Protein AF-X1RQK7-F1 (afdb_monomer_lite)

Secondary structure (DSSP, 8-state):
----STT--PPPPSSEEEES--SS-EEEEEE-SS----EEEEESBTTB--EEEPPEEETTEEEEEE-SPPTT---EEEEE-----

pLDDT: mean 82.02, std 17.88, range [34.34, 97.5]

Sequence (85 aa):
MNAMVNNNDWTSIKNCYIYDITSSSVKVSIEIEVDKEGILYLGTSKYYMTKEYYPVFSEGKYIFTLTELDPNTKYFFYIKNVYTT

Organism: NCBI:txid412755

Foldseek 3Di:
DDQDDPPDDDDDAPPWDWDPDDQFKIKIKGQAQDDAQKKKFKDLDSHDGDDIWAFDDDPRMTITMGGRDHGPGDMDMDIDGDPPD

Structure (mmCIF, N/CA/C/O backbone):
data_AF-X1RQK7-F1
#
_entry.id   AF-X1RQK7-F1
#
loop_
_atom_site.group_PDB
_atom_site.id
_atom_site.type_symbol
_atom_site.label_atom_id
_atom_site.label_alt_id
_atom_site.label_comp_id
_atom_site.label_asym_id
_atom_site.label_entity_id
_atom_site.label_seq_id
_atom_site.pdbx_PDB_ins_code
_atom_site.Cartn_x
_atom_site.Cartn_y
_atom_site.Cartn_z
_atom_site.occupancy
_atom_site.B_iso_or_equiv
_atom_site.auth_seq_id
_atom_site.auth_comp_id
_atom_site.auth_asym_id
_atom_site.auth_atom_id
_atom_site.pdbx_PDB_model_num
ATOM 1 N N . MET A 1 1 ? 3.941 20.878 5.887 1.00 34.34 1 MET A N 1
ATOM 2 C CA . MET A 1 1 ? 5.141 20.205 6.425 1.00 34.34 1 MET A CA 1
ATOM 3 C C . MET A 1 1 ? 5.182 18.809 5.827 1.00 34.34 1 MET A C 1
ATOM 5 O O . MET A 1 1 ? 4.260 18.034 6.067 1.00 34.34 1 MET A O 1
ATOM 9 N N . ASN A 1 2 ? 6.153 18.551 4.950 1.00 39.12 2 ASN A N 1
ATOM 10 C CA . ASN A 1 2 ? 6.319 17.255 4.290 1.00 39.12 2 ASN A CA 1
ATOM 11 C C . ASN A 1 2 ? 6.884 16.259 5.307 1.00 39.12 2 ASN A C 1
ATOM 13 O O . ASN A 1 2 ? 7.667 16.641 6.175 1.00 39.12 2 ASN A O 1
ATOM 17 N N . ALA A 1 3 ? 6.422 15.013 5.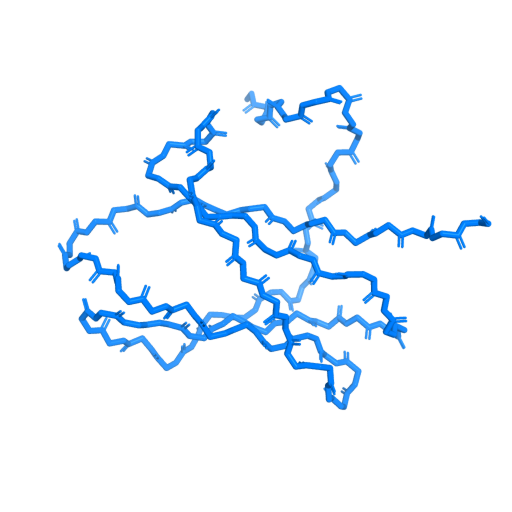265 1.00 41.12 3 ALA A N 1
ATOM 18 C CA . ALA A 1 3 ? 6.847 14.011 6.227 1.00 41.12 3 ALA A CA 1
ATOM 19 C C . ALA A 1 3 ? 8.269 13.539 5.890 1.00 41.12 3 ALA A C 1
ATOM 21 O O . ALA A 1 3 ? 8.529 13.102 4.773 1.00 41.12 3 ALA A O 1
ATOM 22 N N . MET A 1 4 ? 9.188 13.678 6.846 1.00 42.47 4 MET A N 1
ATOM 23 C CA . MET A 1 4 ? 10.572 13.231 6.716 1.00 42.47 4 MET A CA 1
ATOM 24 C C . MET A 1 4 ? 10.666 11.764 7.139 1.00 42.47 4 MET A C 1
ATOM 26 O O . MET A 1 4 ? 10.513 11.453 8.317 1.00 42.47 4 MET A O 1
ATOM 30 N N . VAL A 1 5 ? 10.950 10.877 6.188 1.00 44.28 5 VAL A N 1
ATOM 31 C CA . VAL A 1 5 ? 11.520 9.553 6.463 1.00 44.28 5 VAL A CA 1
ATOM 32 C C . VAL A 1 5 ? 12.951 9.566 5.918 1.00 44.28 5 VAL A C 1
ATOM 34 O O . VAL A 1 5 ? 13.161 9.742 4.721 1.00 44.28 5 VAL A O 1
ATOM 37 N N . ASN A 1 6 ? 13.938 9.419 6.804 1.00 45.84 6 ASN A N 1
ATOM 38 C CA . ASN A 1 6 ? 15.347 9.136 6.486 1.00 45.84 6 ASN A CA 1
ATOM 39 C C . ASN A 1 6 ? 16.100 10.120 5.563 1.00 45.84 6 ASN A C 1
ATOM 41 O O . ASN A 1 6 ? 16.962 9.683 4.811 1.00 45.84 6 ASN A O 1
ATOM 45 N N . ASN A 1 7 ? 15.841 11.434 5.630 1.00 47.31 7 ASN A N 1
ATOM 46 C CA . ASN A 1 7 ? 16.620 12.452 4.889 1.00 47.31 7 ASN A CA 1
ATOM 47 C C . ASN A 1 7 ? 16.641 12.289 3.350 1.00 47.31 7 ASN A C 1
ATOM 49 O O . ASN A 1 7 ? 17.485 12.880 2.683 1.00 47.31 7 ASN A O 1
ATOM 53 N N . ASN A 1 8 ? 15.710 11.515 2.788 1.00 50.91 8 ASN A N 1
ATOM 54 C CA . ASN A 1 8 ? 15.586 11.326 1.345 1.00 50.91 8 ASN A CA 1
ATOM 55 C C . ASN A 1 8 ? 14.572 12.310 0.744 1.00 50.91 8 ASN A C 1
ATOM 57 O O . ASN A 1 8 ? 13.574 12.652 1.384 1.00 50.91 8 ASN A O 1
ATOM 61 N N . ASP A 1 9 ? 14.802 12.723 -0.504 1.00 44.84 9 ASP A N 1
ATOM 62 C CA . ASP A 1 9 ? 13.854 13.522 -1.283 1.00 44.84 9 ASP A CA 1
ATOM 63 C C . ASP A 1 9 ? 12.690 12.642 -1.759 1.00 44.84 9 ASP A C 1
ATOM 65 O O . ASP A 1 9 ? 12.789 11.892 -2.731 1.00 44.84 9 ASP A O 1
ATOM 69 N N . TRP A 1 10 ? 11.563 12.718 -1.054 1.00 58.69 10 TRP A N 1
ATOM 70 C CA . TRP A 1 10 ? 10.338 12.011 -1.423 1.00 58.69 10 TRP A CA 1
ATOM 71 C C . TRP A 1 10 ? 9.540 12.831 -2.438 1.00 58.69 10 TRP A C 1
ATOM 73 O O . TRP A 1 10 ? 9.056 13.923 -2.131 1.00 58.69 10 TRP A O 1
ATOM 83 N N . THR A 1 11 ? 9.351 12.298 -3.642 1.00 58.62 11 THR A N 1
ATOM 84 C CA . THR A 1 11 ? 8.440 12.879 -4.634 1.00 58.62 11 THR A CA 1
ATOM 85 C C . THR A 1 11 ? 7.030 12.316 -4.462 1.00 58.62 11 THR A C 1
ATOM 87 O O . THR A 1 11 ? 6.832 11.178 -4.036 1.00 58.62 11 THR A O 1
ATOM 90 N N . SER A 1 12 ? 6.015 13.131 -4.765 1.00 65.62 12 SER A N 1
ATOM 91 C CA . SER A 1 12 ? 4.633 12.644 -4.766 1.00 65.62 12 SER A CA 1
ATOM 92 C C . SER A 1 12 ? 4.463 11.599 -5.861 1.00 65.62 12 SER A C 1
ATOM 94 O O . SER A 1 12 ? 4.756 11.862 -7.028 1.00 65.62 12 SER A O 1
ATOM 96 N N . ILE A 1 13 ? 3.961 10.431 -5.476 1.00 67.69 13 ILE A N 1
ATOM 97 C CA . ILE A 1 13 ? 3.642 9.355 -6.407 1.00 67.69 13 ILE A CA 1
ATOM 98 C C . ILE A 1 13 ? 2.518 9.838 -7.323 1.00 67.69 13 ILE A C 1
ATOM 100 O O . ILE A 1 13 ? 1.453 10.244 -6.854 1.00 67.69 13 ILE A O 1
ATOM 104 N N . LYS A 1 14 ? 2.762 9.803 -8.633 1.00 68.75 14 LYS A N 1
ATOM 105 C CA . LYS A 1 14 ? 1.724 10.016 -9.645 1.00 68.75 14 LYS A CA 1
ATOM 106 C C . LYS A 1 14 ? 1.022 8.682 -9.911 1.00 68.75 14 LYS A C 1
ATOM 108 O O . LYS A 1 14 ? 1.640 7.631 -9.781 1.00 68.75 14 LYS A O 1
ATOM 113 N N . ASN A 1 15 ? -0.262 8.732 -10.260 1.00 80.44 15 ASN A N 1
ATOM 114 C CA . ASN A 1 15 ? -1.03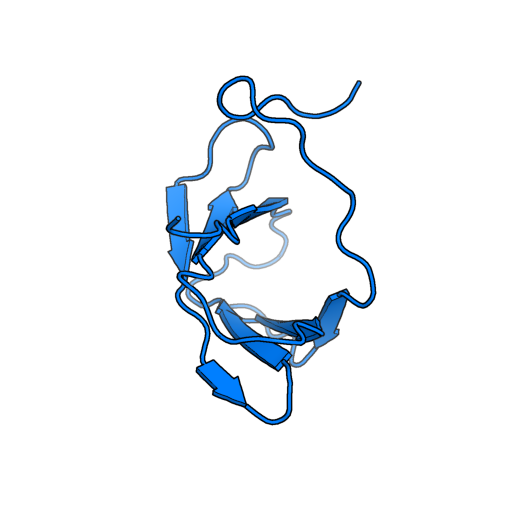8 7.565 -10.705 1.00 80.44 15 ASN A CA 1
ATOM 115 C C . ASN A 1 15 ? -1.115 6.427 -9.663 1.00 80.44 15 ASN A C 1
ATOM 117 O O . ASN A 1 15 ? -1.006 5.246 -9.987 1.00 80.44 15 ASN A O 1
ATOM 121 N N . CYS A 1 16 ? -1.299 6.801 -8.391 1.00 86.75 16 CYS A N 1
ATOM 122 C CA . CYS A 1 16 ? -1.618 5.871 -7.311 1.00 86.75 16 CYS A CA 1
ATOM 123 C C . CYS A 1 16 ? -3.132 5.654 -7.235 1.00 86.75 16 CYS A C 1
ATOM 125 O O . CYS A 1 16 ? -3.892 6.607 -7.051 1.00 86.75 16 CYS A O 1
ATOM 127 N N . TYR A 1 17 ? -3.555 4.399 -7.339 1.00 92.81 17 TYR A N 1
ATOM 128 C CA . TYR A 1 17 ? -4.951 3.990 -7.268 1.00 92.81 17 TYR A CA 1
ATOM 129 C C . TYR A 1 17 ? -5.166 3.081 -6.067 1.00 92.81 17 TYR A C 1
ATOM 131 O O . TYR A 1 17 ? -4.429 2.117 -5.870 1.00 92.81 17 TYR A O 1
ATOM 139 N N . ILE A 1 18 ? -6.197 3.380 -5.284 1.00 94.12 18 ILE A N 1
ATOM 140 C CA . ILE A 1 18 ? -6.605 2.606 -4.112 1.00 94.12 18 ILE A CA 1
ATOM 141 C C . ILE A 1 18 ? -7.970 1.997 -4.429 1.00 94.12 18 ILE A C 1
ATOM 143 O O . ILE A 1 18 ? -8.902 2.728 -4.764 1.00 94.12 18 ILE A O 1
ATOM 147 N N . TYR A 1 19 ? -8.080 0.674 -4.368 1.00 96.75 19 TYR A N 1
ATOM 148 C CA . TYR A 1 19 ? -9.270 -0.069 -4.790 1.00 96.75 19 TYR A CA 1
ATOM 149 C C . TYR A 1 19 ? -9.398 -1.395 -4.026 1.00 96.75 19 TYR A C 1
ATOM 151 O O . TYR A 1 19 ? -8.553 -1.713 -3.190 1.00 96.75 19 TYR A O 1
ATOM 159 N N . ASP A 1 20 ? -10.477 -2.147 -4.270 1.00 96.75 20 ASP A N 1
ATOM 160 C CA . ASP A 1 20 ? -10.806 -3.384 -3.540 1.00 96.75 20 ASP A CA 1
ATOM 161 C C . ASP A 1 20 ? -10.744 -3.195 -2.008 1.00 96.75 20 ASP A C 1
ATOM 163 O O . ASP A 1 20 ? -10.130 -3.981 -1.287 1.00 96.75 20 ASP A O 1
ATOM 167 N N . ILE A 1 21 ? -11.343 -2.105 -1.511 1.00 95.50 21 ILE A N 1
ATOM 168 C CA . ILE A 1 21 ? -11.353 -1.770 -0.081 1.00 95.50 21 ILE A CA 1
ATOM 169 C C . ILE A 1 21 ? -12.351 -2.676 0.642 1.00 95.50 21 ILE A C 1
ATOM 171 O O . ILE A 1 21 ? -13.544 -2.677 0.335 1.00 95.50 21 ILE A O 1
ATOM 175 N N . THR A 1 22 ? -11.868 -3.392 1.651 1.00 95.88 22 THR A N 1
ATOM 176 C CA . THR A 1 22 ? -12.685 -4.157 2.597 1.00 95.88 22 THR A CA 1
ATOM 177 C C . THR A 1 22 ? -12.465 -3.646 4.023 1.00 95.88 22 THR A C 1
ATOM 179 O O . THR A 1 22 ? -11.750 -2.670 4.248 1.00 95.88 22 THR A O 1
ATOM 182 N N . SER A 1 23 ? -13.073 -4.300 5.017 1.00 93.69 23 SER A N 1
ATOM 183 C CA . SER A 1 23 ? -12.852 -3.962 6.428 1.00 93.69 23 SER A CA 1
ATOM 184 C C . SER A 1 23 ? -11.431 -4.252 6.916 1.00 93.69 23 SER A C 1
ATOM 186 O O . SER A 1 23 ? -11.043 -3.700 7.940 1.00 93.69 23 SER A O 1
ATOM 188 N N . SER A 1 24 ? -10.685 -5.128 6.233 1.00 96.88 24 SER A N 1
ATOM 189 C CA . SER A 1 24 ? -9.366 -5.600 6.681 1.00 96.88 24 SER A CA 1
ATOM 190 C C . SER A 1 24 ? -8.306 -5.677 5.584 1.00 96.88 24 SER A C 1
ATOM 192 O O . SER A 1 24 ? -7.179 -6.105 5.847 1.00 96.88 24 SER A O 1
ATOM 194 N N . SER A 1 25 ? -8.632 -5.259 4.362 1.00 97.38 25 SER A N 1
ATOM 195 C CA . SER A 1 25 ? -7.695 -5.242 3.246 1.00 97.38 25 SER A CA 1
ATOM 196 C C . SER A 1 25 ? -7.962 -4.103 2.273 1.00 97.38 25 SER A C 1
ATOM 198 O O . SER A 1 25 ? -9.067 -3.565 2.195 1.00 97.38 25 SER A O 1
ATOM 200 N N . VAL A 1 26 ? -6.932 -3.746 1.514 1.00 97.50 26 VAL A N 1
ATOM 201 C CA . VAL A 1 26 ? -7.038 -2.827 0.382 1.00 97.50 26 VAL A CA 1
ATOM 202 C C . VAL A 1 26 ? -5.957 -3.143 -0.642 1.00 97.50 26 VAL A C 1
ATOM 204 O O . VAL A 1 26 ? -4.852 -3.554 -0.279 1.00 97.50 26 VAL A O 1
ATOM 207 N N . LYS A 1 27 ? -6.249 -2.918 -1.923 1.00 97.31 27 LYS A N 1
ATOM 208 C CA . LYS A 1 27 ? -5.231 -2.925 -2.969 1.00 97.31 27 LYS A CA 1
ATOM 209 C C . LYS A 1 27 ? -4.791 -1.517 -3.317 1.00 97.31 27 LYS A C 1
ATOM 211 O O . LYS A 1 27 ? -5.598 -0.594 -3.428 1.00 97.31 27 LYS A O 1
ATOM 216 N N . VAL A 1 28 ? -3.491 -1.375 -3.528 1.00 95.25 28 VAL A N 1
ATOM 217 C CA . VAL A 1 28 ? -2.870 -0.147 -4.016 1.00 95.25 28 VAL A CA 1
ATOM 218 C C . VAL A 1 28 ? -2.126 -0.492 -5.292 1.00 95.25 28 VAL A C 1
ATOM 220 O O . VAL A 1 28 ? -1.263 -1.365 -5.268 1.00 95.25 28 VAL A O 1
ATOM 223 N N . SER A 1 29 ? -2.442 0.169 -6.403 1.00 93.19 29 SER A N 1
ATOM 224 C CA . SER A 1 29 ? -1.665 0.038 -7.637 1.00 93.19 29 SER A CA 1
ATOM 225 C C . SER A 1 29 ? -1.021 1.341 -8.047 1.00 93.19 29 SER A C 1
ATOM 227 O O . SER A 1 29 ? -1.651 2.394 -7.956 1.00 93.19 29 SER A O 1
ATOM 229 N N . ILE A 1 30 ? 0.208 1.259 -8.537 1.00 89.56 30 ILE A N 1
ATOM 230 C CA . ILE A 1 30 ? 0.993 2.418 -8.949 1.00 89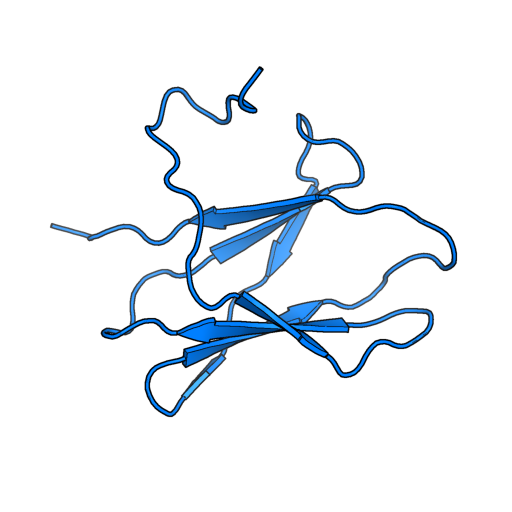.56 30 ILE A CA 1
ATOM 231 C C . ILE A 1 30 ? 1.666 2.105 -10.264 1.00 89.56 30 ILE A C 1
ATOM 233 O O . ILE A 1 30 ? 2.314 1.069 -10.395 1.00 89.56 30 ILE A O 1
ATOM 237 N N . GLU A 1 31 ? 1.513 3.014 -11.216 1.00 86.94 31 GLU A N 1
ATOM 238 C CA . GLU A 1 31 ? 2.200 2.937 -12.499 1.00 86.94 31 GLU A CA 1
ATOM 239 C C . GLU A 1 31 ? 3.701 3.131 -12.302 1.00 86.94 31 GLU A C 1
ATOM 241 O O . GLU A 1 31 ? 4.154 4.152 -11.785 1.00 86.94 31 GLU A O 1
ATOM 246 N N . ILE A 1 32 ? 4.461 2.116 -12.696 1.00 79.75 32 ILE A N 1
ATOM 247 C CA . ILE A 1 32 ? 5.912 2.061 -12.612 1.00 79.75 32 ILE A CA 1
ATOM 248 C C . ILE A 1 32 ? 6.408 1.473 -13.928 1.00 79.75 32 ILE A C 1
ATOM 250 O O . ILE A 1 32 ? 6.102 0.335 -14.268 1.00 79.75 32 ILE A O 1
ATOM 254 N N . GLU A 1 33 ? 7.194 2.248 -14.670 1.00 73.56 33 GLU A N 1
ATOM 255 C CA . GLU A 1 33 ? 7.656 1.849 -16.005 1.00 73.56 33 GLU A CA 1
ATOM 256 C C . GLU A 1 33 ? 8.581 0.622 -15.980 1.00 73.56 33 GLU A C 1
ATOM 258 O O . GLU A 1 33 ? 8.610 -0.145 -16.939 1.00 73.56 33 GLU A O 1
ATOM 263 N N . VAL A 1 34 ? 9.333 0.424 -14.890 1.00 72.88 34 VAL A N 1
ATOM 264 C CA . VAL A 1 34 ? 10.342 -0.639 -14.773 1.00 72.88 34 VAL A CA 1
ATOM 265 C C . VAL A 1 34 ? 10.314 -1.265 -13.384 1.00 72.88 34 VAL A C 1
ATOM 267 O O . VAL A 1 34 ? 10.383 -0.547 -12.383 1.00 72.88 34 VAL A O 1
ATOM 270 N N . ASP A 1 35 ? 10.277 -2.597 -13.346 1.00 76.75 35 ASP A N 1
ATOM 271 C CA . ASP A 1 35 ? 10.360 -3.381 -12.115 1.00 76.75 35 ASP A CA 1
ATOM 272 C C . ASP A 1 35 ? 11.717 -3.217 -11.410 1.00 76.75 35 ASP A C 1
ATOM 274 O O . ASP A 1 35 ? 12.782 -3.234 -12.026 1.00 76.75 35 ASP A O 1
ATOM 278 N N . LYS A 1 36 ? 11.651 -3.031 -10.099 1.00 75.00 36 LYS A N 1
ATOM 279 C CA . LYS A 1 36 ? 12.693 -2.635 -9.142 1.00 75.00 36 LYS A CA 1
ATOM 280 C C . LYS A 1 36 ? 12.343 -3.185 -7.748 1.00 75.00 36 LYS A C 1
ATOM 282 O O . LYS A 1 36 ? 11.388 -3.932 -7.581 1.00 75.00 36 LYS A O 1
ATOM 287 N N . GLU A 1 37 ? 13.083 -2.778 -6.717 1.00 76.50 37 GLU A N 1
ATOM 288 C CA . GLU A 1 37 ? 12.916 -3.258 -5.332 1.00 76.50 37 GLU A CA 1
ATOM 289 C C . GLU A 1 37 ? 11.528 -2.962 -4.711 1.00 76.50 37 GLU A C 1
ATOM 291 O O . GLU A 1 37 ? 11.191 -3.590 -3.720 1.00 76.50 37 GLU A O 1
ATOM 296 N N . GLY A 1 38 ? 10.738 -2.033 -5.281 1.00 83.12 38 GLY A N 1
ATOM 297 C CA . GLY A 1 38 ? 9.390 -1.603 -4.865 1.00 83.12 38 GLY A CA 1
ATOM 298 C C . GLY A 1 38 ? 8.892 -2.100 -3.503 1.00 83.12 38 GLY A C 1
ATOM 299 O O . GLY A 1 38 ? 8.312 -3.166 -3.435 1.00 83.12 38 GLY A O 1
ATOM 300 N N . ILE A 1 39 ? 9.034 -1.328 -2.423 1.00 90.62 39 ILE A N 1
ATOM 301 C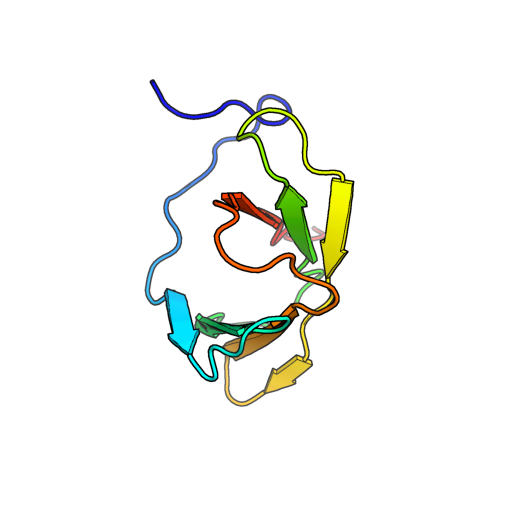 CA . ILE A 1 39 ? 8.529 -1.709 -1.087 1.00 90.62 39 ILE A CA 1
ATOM 302 C C . ILE A 1 39 ? 7.542 -0.657 -0.599 1.00 90.62 39 ILE A C 1
ATOM 304 O O . ILE A 1 39 ? 7.863 0.532 -0.622 1.00 90.62 39 ILE A O 1
ATOM 308 N N . LEU A 1 40 ? 6.367 -1.075 -0.122 1.00 92.75 40 LEU A N 1
ATOM 309 C CA . LEU A 1 40 ? 5.400 -0.204 0.546 1.00 92.75 40 LEU A CA 1
ATOM 310 C C . LEU A 1 40 ? 5.506 -0.365 2.062 1.00 92.75 40 LEU A C 1
ATOM 312 O O . LEU A 1 40 ? 5.289 -1.442 2.607 1.00 92.75 40 LEU A O 1
ATOM 316 N N . TYR A 1 41 ? 5.780 0.740 2.740 1.00 92.94 41 TYR A N 1
ATOM 317 C CA . TYR A 1 41 ? 5.815 0.853 4.191 1.00 92.94 41 TYR A CA 1
ATOM 318 C C . TYR A 1 41 ? 4.496 1.434 4.681 1.00 92.94 41 TYR A C 1
ATOM 320 O O . TYR A 1 41 ? 4.100 2.496 4.208 1.00 92.94 41 TYR A O 1
ATOM 328 N N . LEU A 1 42 ? 3.822 0.764 5.612 1.00 95.00 42 LEU A N 1
ATOM 329 C CA . LEU A 1 42 ? 2.511 1.144 6.138 1.00 95.00 42 LEU A CA 1
ATOM 330 C C . LEU A 1 42 ? 2.592 1.429 7.641 1.00 95.00 42 LEU A C 1
ATOM 332 O O . LEU A 1 42 ? 3.235 0.695 8.393 1.00 95.00 42 LEU A O 1
ATOM 336 N N . GLY A 1 43 ? 1.880 2.458 8.096 1.00 94.06 43 GLY A N 1
ATOM 337 C CA . GLY A 1 43 ? 1.752 2.793 9.511 1.00 94.06 43 GLY A CA 1
ATOM 338 C C . GLY A 1 43 ? 0.489 3.587 9.832 1.00 94.06 43 GLY A C 1
ATOM 339 O O . GLY A 1 43 ? -0.175 4.125 8.949 1.00 94.06 43 GLY A O 1
ATOM 340 N N . THR A 1 44 ? 0.154 3.694 11.115 1.00 93.94 44 THR A N 1
ATOM 341 C CA . THR A 1 44 ? -0.958 4.531 11.616 1.00 93.94 44 THR A CA 1
ATOM 342 C C . THR A 1 44 ? -0.527 5.974 11.905 1.00 93.94 44 THR A C 1
ATOM 344 O O . THR A 1 44 ? -1.347 6.840 12.204 1.00 93.94 44 THR A O 1
ATOM 347 N N . SER A 1 45 ? 0.767 6.266 11.764 1.00 90.56 45 SER A N 1
ATOM 348 C CA . SER A 1 45 ? 1.358 7.596 11.898 1.00 90.56 45 SER A CA 1
ATOM 349 C C . SER A 1 45 ? 2.342 7.835 10.766 1.00 90.56 45 SER A C 1
ATOM 351 O O . SER A 1 45 ? 3.092 6.937 10.409 1.00 90.56 45 SER A O 1
ATOM 353 N N . LYS A 1 46 ? 2.423 9.067 10.256 1.00 86.38 46 LYS A N 1
ATOM 354 C CA . LYS A 1 46 ? 3.391 9.461 9.214 1.00 86.38 46 LYS A CA 1
ATOM 355 C C . LYS A 1 46 ? 4.858 9.276 9.619 1.00 86.38 46 LYS A C 1
ATOM 357 O O . LYS A 1 46 ? 5.714 9.313 8.740 1.00 86.38 46 LYS A O 1
ATOM 362 N N . TYR A 1 47 ? 5.133 9.119 10.912 1.00 83.25 47 TYR A N 1
ATOM 363 C CA . TYR A 1 47 ? 6.480 9.005 11.478 1.00 83.25 47 TYR A CA 1
ATOM 364 C C . TYR A 1 47 ? 6.877 7.566 11.819 1.00 83.25 47 TYR A C 1
ATOM 366 O O . TYR A 1 47 ? 8.053 7.299 12.036 1.00 83.25 47 TYR A O 1
ATOM 374 N N . TYR A 1 48 ? 5.909 6.647 11.873 1.00 81.19 48 TYR A N 1
ATOM 375 C CA . TYR A 1 48 ? 6.126 5.277 12.329 1.00 81.19 48 TYR A CA 1
ATOM 376 C C . TYR A 1 48 ? 5.452 4.309 11.364 1.00 81.19 48 TYR A C 1
ATOM 378 O O . TYR A 1 48 ? 4.240 4.100 11.426 1.00 81.19 48 TYR A O 1
ATOM 386 N N . MET A 1 49 ? 6.253 3.745 10.462 1.00 90.06 49 MET A N 1
ATOM 387 C CA . MET A 1 49 ? 5.843 2.664 9.571 1.00 90.06 49 MET A CA 1
ATOM 388 C C . MET A 1 49 ? 6.212 1.333 10.222 1.00 90.06 49 MET A C 1
ATOM 390 O O . MET A 1 49 ? 7.365 1.139 10.596 1.00 90.06 49 MET A O 1
ATOM 394 N N . THR A 1 50 ? 5.242 0.442 10.394 1.00 90.69 50 THR A N 1
ATOM 395 C CA . THR A 1 50 ? 5.400 -0.800 11.168 1.00 90.69 50 THR A CA 1
ATOM 396 C C . THR A 1 50 ? 5.220 -2.063 10.336 1.00 90.69 50 THR A C 1
ATOM 398 O O . THR A 1 50 ? 5.604 -3.136 10.793 1.00 90.69 50 THR A O 1
ATOM 401 N N . LYS A 1 51 ? 4.638 -1.956 9.137 1.00 92.94 51 LYS A N 1
ATOM 402 C CA . LYS A 1 51 ? 4.449 -3.081 8.215 1.00 92.94 51 LYS A CA 1
ATOM 403 C C . LYS A 1 51 ? 5.091 -2.780 6.865 1.00 92.94 51 LYS A C 1
ATOM 405 O O . LYS A 1 51 ? 5.081 -1.633 6.417 1.00 92.94 51 LYS A O 1
ATOM 410 N N . GLU A 1 52 ? 5.592 -3.822 6.216 1.00 94.62 52 GLU A N 1
ATOM 411 C CA . GLU A 1 52 ? 6.151 -3.780 4.866 1.00 94.62 52 GLU A CA 1
ATOM 412 C C . GLU A 1 52 ? 5.342 -4.684 3.940 1.00 94.62 52 GLU A C 1
ATOM 414 O O . GLU A 1 52 ? 4.909 -5.766 4.338 1.00 94.62 52 GLU A O 1
ATOM 419 N N . TYR A 1 53 ? 5.154 -4.240 2.702 1.00 94.62 53 TYR A N 1
ATOM 420 C CA . TYR A 1 53 ? 4.455 -4.976 1.662 1.00 94.62 53 TYR A CA 1
ATOM 421 C C . TYR A 1 53 ? 5.256 -4.942 0.370 1.00 94.62 53 TYR A C 1
ATOM 423 O O . TYR A 1 53 ? 5.711 -3.882 -0.068 1.00 94.62 53 TYR A O 1
ATOM 431 N N . TYR A 1 54 ? 5.361 -6.107 -0.258 1.00 93.12 54 TYR A N 1
ATOM 432 C CA . TYR A 1 54 ? 6.020 -6.294 -1.542 1.00 93.12 54 TYR A CA 1
ATOM 433 C C . TYR A 1 54 ? 4.952 -6.398 -2.641 1.00 93.12 54 TYR A C 1
ATOM 435 O O . TYR A 1 54 ? 3.927 -7.058 -2.435 1.00 93.12 54 TYR A O 1
ATOM 443 N N . PRO A 1 55 ? 5.131 -5.721 -3.781 1.00 92.94 55 PRO A N 1
ATOM 444 C CA . PRO A 1 55 ? 4.164 -5.693 -4.849 1.00 92.94 55 PRO A CA 1
ATOM 445 C C . PRO A 1 55 ? 4.315 -6.921 -5.732 1.00 92.94 55 PRO A C 1
ATOM 447 O O . PRO A 1 55 ? 5.375 -7.535 -5.829 1.00 92.94 55 PRO A O 1
ATOM 450 N N . VAL A 1 56 ? 3.253 -7.202 -6.472 1.00 93.50 56 VAL A N 1
ATOM 451 C CA . VAL A 1 56 ? 3.362 -7.925 -7.735 1.00 93.50 56 VAL A CA 1
ATOM 452 C C . VAL A 1 56 ? 3.563 -6.888 -8.835 1.00 93.50 56 VAL A C 1
ATOM 454 O O . VAL A 1 56 ? 2.763 -5.955 -8.945 1.00 93.50 56 VAL A O 1
ATOM 457 N N . PHE A 1 57 ? 4.619 -7.031 -9.637 1.00 90.25 57 PHE A N 1
ATOM 458 C CA . PHE A 1 57 ? 4.789 -6.234 -10.849 1.00 90.25 57 PHE A CA 1
ATOM 459 C C . PHE A 1 57 ? 4.050 -6.887 -12.015 1.00 90.25 57 PHE A C 1
ATOM 461 O O . PHE A 1 57 ? 4.316 -8.034 -12.369 1.00 90.25 57 PHE A O 1
ATOM 468 N N . SER A 1 58 ? 3.106 -6.164 -12.609 1.00 90.38 58 SER A N 1
ATOM 469 C CA . SER A 1 58 ? 2.341 -6.631 -13.763 1.00 90.38 58 SER A CA 1
ATOM 470 C C . SER A 1 58 ? 1.879 -5.444 -14.594 1.00 90.38 58 SER A C 1
ATOM 472 O O . SER A 1 58 ? 1.426 -4.446 -14.041 1.00 90.38 58 SER A O 1
ATOM 474 N N . GLU A 1 59 ? 1.980 -5.556 -15.920 1.00 88.56 59 GLU A N 1
ATOM 475 C CA . GLU A 1 59 ? 1.480 -4.546 -16.870 1.00 88.56 59 GLU A CA 1
ATOM 476 C C . GLU A 1 59 ? 1.974 -3.111 -16.582 1.00 88.56 59 GLU A C 1
ATOM 478 O O . GLU A 1 59 ? 1.215 -2.147 -16.673 1.00 88.56 59 GLU A O 1
ATOM 483 N N . GLY A 1 60 ? 3.249 -2.956 -16.199 1.00 86.25 60 GLY A N 1
ATOM 484 C CA . GLY A 1 60 ? 3.824 -1.639 -15.887 1.00 86.25 60 GLY A CA 1
ATOM 485 C C . GLY A 1 60 ? 3.283 -1.030 -14.592 1.00 86.25 60 GLY A C 1
ATOM 486 O O . GLY A 1 60 ? 3.235 0.193 -14.439 1.00 86.25 60 GLY A O 1
ATOM 487 N N . LYS A 1 61 ? 2.809 -1.869 -13.666 1.00 88.50 61 LYS A N 1
ATOM 488 C CA . LYS A 1 61 ? 2.283 -1.441 -12.374 1.00 88.50 61 LYS A CA 1
ATOM 489 C C . LYS A 1 61 ? 2.826 -2.306 -11.258 1.00 88.50 61 LYS A C 1
ATOM 491 O O . LYS A 1 61 ? 2.892 -3.526 -11.376 1.00 88.50 61 LYS A O 1
ATOM 496 N N . TYR A 1 62 ? 3.101 -1.671 -10.131 1.00 91.88 62 TYR A N 1
ATOM 497 C CA . TYR A 1 62 ? 3.115 -2.365 -8.856 1.00 91.88 62 TYR A CA 1
ATOM 498 C C . TYR A 1 62 ? 1.716 -2.494 -8.310 1.00 91.88 62 TYR A C 1
ATOM 500 O O . TYR A 1 62 ? 0.984 -1.510 -8.276 1.00 91.88 62 TYR A O 1
ATOM 508 N N . ILE A 1 63 ? 1.378 -3.690 -7.843 1.00 94.62 63 IL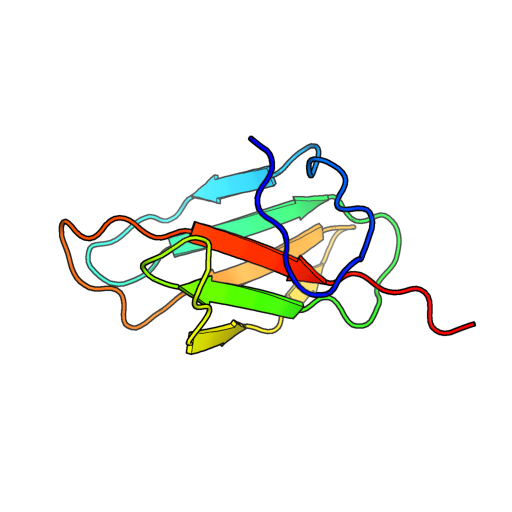E A N 1
ATOM 509 C CA . ILE A 1 63 ? 0.124 -3.990 -7.164 1.00 94.62 63 ILE A CA 1
ATOM 510 C C . ILE A 1 63 ? 0.457 -4.514 -5.770 1.00 94.62 63 ILE A C 1
ATOM 512 O O . ILE A 1 63 ? 0.964 -5.623 -5.614 1.00 94.62 63 ILE A O 1
ATOM 516 N N . PHE A 1 64 ? 0.153 -3.717 -4.754 1.00 95.88 64 PHE A N 1
ATOM 517 C CA . PHE A 1 64 ? 0.277 -4.076 -3.348 1.00 95.88 64 PHE A CA 1
ATOM 518 C C . PHE A 1 64 ? -1.074 -4.555 -2.827 1.00 95.88 64 PHE A C 1
ATOM 520 O O . PHE A 1 64 ? -2.094 -3.902 -3.054 1.00 95.88 64 PHE A O 1
ATOM 527 N N . THR A 1 65 ? -1.076 -5.660 -2.087 1.00 97.38 65 THR A N 1
ATOM 528 C CA . THR A 1 65 ? -2.250 -6.113 -1.331 1.00 97.38 65 THR A CA 1
ATOM 529 C C . THR A 1 65 ? -1.960 -5.918 0.149 1.00 97.38 65 THR A C 1
ATOM 531 O O . THR A 1 65 ? -1.162 -6.652 0.724 1.00 97.38 65 THR A O 1
ATOM 534 N N . LEU A 1 66 ? -2.581 -4.904 0.750 1.00 97.12 66 LEU A N 1
ATOM 535 C CA . LEU A 1 66 ? -2.476 -4.627 2.178 1.00 97.12 66 LEU A CA 1
ATOM 536 C C . LEU A 1 66 ? -3.529 -5.455 2.913 1.00 97.12 66 LEU A C 1
ATOM 538 O O . LEU A 1 66 ? -4.695 -5.449 2.518 1.00 97.12 66 LEU A O 1
ATOM 542 N N . THR A 1 67 ? -3.135 -6.152 3.972 1.00 96.62 67 THR A N 1
ATOM 543 C CA . THR A 1 67 ? -4.002 -7.054 4.746 1.00 96.62 67 THR A CA 1
ATOM 544 C C . THR A 1 67 ? -3.892 -6.757 6.236 1.00 96.62 67 THR A C 1
ATOM 546 O O . THR A 1 67 ? -3.063 -5.952 6.656 1.00 96.62 67 THR A O 1
ATOM 549 N N . GLU A 1 68 ? -4.725 -7.409 7.052 1.00 95.56 68 GLU A N 1
ATOM 550 C CA . GLU A 1 68 ? -4.719 -7.231 8.512 1.00 95.56 68 GLU A CA 1
ATOM 551 C C . GLU A 1 68 ? -4.847 -5.754 8.920 1.00 95.56 68 GLU A C 1
ATOM 553 O O . GLU A 1 68 ? -4.092 -5.249 9.761 1.00 95.56 68 GLU A O 1
ATOM 558 N N . LEU A 1 69 ? -5.749 -5.044 8.243 1.00 96.00 69 LEU A N 1
ATOM 559 C CA . LEU A 1 69 ? -6.117 -3.680 8.589 1.00 96.00 69 LEU A CA 1
ATOM 560 C C . LEU A 1 69 ? -7.246 -3.691 9.613 1.00 96.00 69 LEU A C 1
ATOM 562 O O . LEU A 1 69 ? -8.127 -4.551 9.585 1.00 96.00 69 LEU A O 1
ATOM 566 N N . ASP A 1 70 ? -7.223 -2.696 10.486 1.00 96.38 70 ASP A N 1
ATOM 567 C CA . ASP A 1 70 ? -8.264 -2.478 11.472 1.00 96.38 70 ASP A CA 1
ATOM 568 C C . ASP A 1 70 ? -9.351 -1.565 10.884 1.00 96.38 70 ASP A C 1
ATOM 570 O O . ASP A 1 70 ? -9.036 -0.519 10.294 1.00 96.38 70 ASP A O 1
ATOM 574 N N . PRO A 1 71 ? -10.640 -1.904 11.058 1.00 95.19 71 PRO A N 1
ATOM 575 C CA . PRO A 1 71 ? -11.730 -1.073 10.572 1.00 95.19 71 PRO A CA 1
ATOM 576 C C . PRO A 1 71 ? -11.719 0.298 11.257 1.00 95.19 71 PRO A C 1
ATOM 578 O O . PRO A 1 71 ? -11.386 0.422 12.433 1.00 95.19 71 PRO A O 1
ATOM 581 N N . ASN A 1 72 ? -12.132 1.335 10.523 1.00 93.38 72 ASN A N 1
ATOM 582 C CA . ASN A 1 72 ? -12.157 2.731 10.986 1.00 93.38 72 ASN A CA 1
ATOM 583 C C . ASN A 1 72 ? -10.785 3.308 11.393 1.00 93.38 72 ASN A C 1
ATOM 585 O O . ASN A 1 72 ? -10.729 4.345 12.056 1.00 93.38 72 ASN A O 1
ATOM 589 N N . THR A 1 73 ? -9.681 2.693 10.962 1.00 94.56 73 THR A N 1
ATOM 590 C CA . THR A 1 73 ? -8.325 3.186 11.232 1.00 94.56 73 THR A CA 1
ATOM 591 C C . THR A 1 73 ? -7.769 3.963 10.045 1.00 94.56 73 THR A C 1
ATOM 593 O O . THR A 1 73 ? -7.854 3.545 8.890 1.00 94.56 73 THR A O 1
ATOM 596 N N . LYS A 1 74 ? -7.161 5.118 10.329 1.00 94.50 74 LYS A N 1
ATOM 597 C CA . LYS A 1 74 ? -6.447 5.904 9.323 1.00 94.50 74 LYS A CA 1
ATOM 598 C C . LYS A 1 74 ? -5.015 5.398 9.190 1.00 94.50 74 LYS A C 1
ATOM 600 O O . LYS A 1 74 ? -4.258 5.424 10.157 1.00 94.50 74 LYS A O 1
ATOM 605 N N . TYR A 1 75 ? -4.638 5.034 7.971 1.00 94.25 75 TYR A N 1
ATOM 606 C CA . TYR A 1 75 ? -3.282 4.616 7.639 1.00 94.25 75 TYR A CA 1
ATOM 607 C C . TYR A 1 75 ? -2.560 5.647 6.768 1.00 94.25 75 TYR A C 1
ATOM 609 O O . TYR A 1 75 ? -3.169 6.453 6.060 1.00 94.25 75 TYR A O 1
ATOM 617 N N . PHE A 1 76 ? -1.236 5.597 6.829 1.00 92.62 76 PHE A N 1
ATOM 618 C CA . PHE A 1 76 ? -0.298 6.321 5.987 1.00 92.62 76 PHE A CA 1
ATOM 619 C C . PHE A 1 76 ? 0.664 5.303 5.390 1.00 92.62 76 PHE A C 1
ATOM 621 O O . PHE A 1 76 ? 1.054 4.359 6.077 1.00 92.62 76 PHE A O 1
ATOM 628 N N . PHE A 1 77 ? 1.061 5.503 4.137 1.00 91.44 77 PHE A N 1
ATOM 629 C CA . PHE A 1 77 ? 2.079 4.668 3.522 1.00 91.44 77 PHE A CA 1
ATOM 630 C C . PHE A 1 77 ? 3.092 5.483 2.726 1.00 91.44 77 PHE A C 1
ATOM 632 O O . PHE A 1 77 ? 2.784 6.569 2.229 1.00 91.44 77 PHE A O 1
ATOM 639 N N . TYR A 1 78 ? 4.287 4.918 2.588 1.00 88.25 78 TYR A N 1
ATOM 640 C CA . TYR A 1 78 ? 5.343 5.381 1.693 1.00 88.25 78 TYR A CA 1
ATOM 641 C C . TYR A 1 78 ? 5.784 4.238 0.807 1.00 88.25 78 TYR A C 1
ATOM 643 O O . TYR A 1 78 ? 5.712 3.083 1.215 1.00 88.25 78 TYR A O 1
ATOM 651 N N . ILE A 1 79 ? 6.288 4.554 -0.381 1.00 84.62 79 ILE A N 1
ATOM 652 C CA . ILE A 1 79 ? 6.846 3.540 -1.269 1.00 84.62 79 ILE A CA 1
ATOM 653 C C . ILE A 1 79 ? 8.275 3.884 -1.607 1.00 84.62 79 ILE A C 1
ATOM 655 O O . ILE A 1 79 ? 8.564 4.944 -2.159 1.00 84.62 79 ILE A O 1
ATOM 659 N N . LYS A 1 80 ? 9.161 2.955 -1.275 1.00 82.81 80 LYS A N 1
ATOM 660 C CA . LYS A 1 80 ? 10.554 2.964 -1.683 1.00 82.81 80 LYS A CA 1
ATOM 661 C C . LYS A 1 80 ? 10.640 2.304 -3.051 1.00 82.81 80 LYS A C 1
ATOM 663 O O . LYS A 1 80 ? 10.323 1.129 -3.203 1.00 82.81 80 LYS A O 1
ATOM 668 N N . ASN A 1 81 ? 11.087 3.065 -4.038 1.00 74.06 81 ASN A N 1
ATOM 669 C CA . ASN A 1 81 ? 11.442 2.561 -5.355 1.00 74.06 81 ASN A CA 1
ATOM 670 C C . ASN A 1 81 ? 12.848 3.087 -5.669 1.00 74.06 81 ASN A C 1
ATOM 672 O O . ASN A 1 81 ? 13.005 4.245 -6.057 1.00 74.06 81 ASN A O 1
ATOM 676 N N . VAL A 1 82 ? 13.876 2.283 -5.384 1.00 64.06 82 VAL A N 1
ATOM 677 C CA . VAL A 1 82 ? 15.279 2.688 -5.561 1.00 64.06 82 VAL A CA 1
ATOM 678 C C . VAL A 1 82 ? 15.809 2.147 -6.878 1.00 64.06 82 VAL A C 1
ATOM 680 O O . VAL A 1 82 ? 15.516 1.019 -7.269 1.00 64.06 8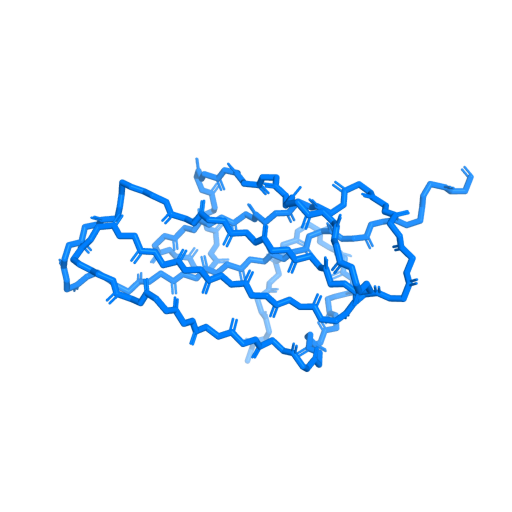2 VAL A O 1
ATOM 683 N N . TYR A 1 83 ? 16.629 2.954 -7.544 1.00 52.62 83 TYR A N 1
ATOM 684 C CA . TYR A 1 83 ? 17.574 2.461 -8.534 1.00 52.62 83 TYR A CA 1
ATOM 685 C C . TYR A 1 83 ? 18.717 1.797 -7.765 1.00 52.62 83 TYR A C 1
ATOM 687 O O . TYR A 1 83 ? 19.468 2.487 -7.080 1.00 52.62 83 TYR A O 1
ATOM 695 N N . THR A 1 84 ? 18.869 0.481 -7.856 1.00 44.94 84 THR A N 1
ATOM 696 C CA . THR A 1 84 ? 20.182 -0.117 -7.605 1.00 44.94 84 THR A CA 1
ATOM 697 C C . THR A 1 84 ? 21.052 0.242 -8.807 1.00 44.94 84 THR A C 1
ATOM 699 O O . THR A 1 84 ? 20.882 -0.342 -9.877 1.00 44.94 84 THR A O 1
ATOM 702 N N . THR A 1 85 ? 21.876 1.281 -8.669 1.00 42.16 85 THR A N 1
ATOM 703 C CA . THR A 1 85 ? 23.028 1.528 -9.553 1.00 42.16 85 THR A CA 1
ATOM 704 C C . THR A 1 85 ? 24.058 0.426 -9.414 1.00 42.16 85 THR A C 1
ATOM 706 O O . THR A 1 85 ? 24.275 0.007 -8.254 1.00 42.16 85 THR A O 1
#

Radius of gyration: 12.97 Å; chains: 1; bounding box: 36×28×29 Å